Protein AF-A0A834HH70-F1 (afdb_monomer_lite)

Organism: Rhododendron simsii (NCBI:txid118357)

InterPro domains:
  IPR000971 Globin [PF00042] (11-53)
  IPR000971 Globin [PS01033] (1-91)
  IPR001032 Leghaemoglobin-like [PTHR22924] (1-54)
  IPR009050 Globin-like superfamily [SSF46458] (1-90)
  IPR012292 Globin/Protoglobin [G3DSA:1.10.490.10] (1-52)
  IPR012292 Globin/Protoglobin [G3DSA:1.10.490.10] (53-89)
  IPR019824 Leghaemoglobin, iron-binding site [PS00208] (40-51)

Sequence (98 aa):
MKQNIPEFSLRFFTLILEIAPAAKSMFSFLKDTDEIPQNNPKLKSHAVKVFKMALLKTVREAVGGKWNEEMKGAWGEAYDQLAMAIKAEMMKAHSSQF

Structure (mmCIF, N/CA/C/O backbone):
data_AF-A0A834HH70-F1
#
_entry.id   AF-A0A834HH70-F1
#
loop_
_atom_site.group_PDB
_atom_site.id
_atom_site.type_symbol
_atom_site.label_atom_id
_atom_site.label_alt_id
_atom_site.label_comp_id
_atom_site.label_asym_id
_atom_site.label_entity_id
_atom_site.label_seq_id
_atom_site.pdbx_PDB_ins_code
_atom_site.Cartn_x
_atom_site.Cartn_y
_atom_site.Cartn_z
_atom_site.occupancy
_atom_site.B_iso_or_equiv
_atom_site.auth_seq_id
_atom_site.auth_comp_id
_atom_site.auth_asym_id
_atom_site.auth_atom_id
_atom_site.pdbx_PDB_model_num
ATOM 1 N N . MET A 1 1 ? 19.656 -12.586 4.495 1.00 45.34 1 MET A N 1
ATOM 2 C CA . MET A 1 1 ? 19.135 -11.605 3.516 1.00 45.34 1 MET A CA 1
ATOM 3 C C . MET A 1 1 ? 18.447 -10.490 4.286 1.00 45.34 1 MET A C 1
ATOM 5 O O . MET A 1 1 ? 17.648 -10.796 5.159 1.00 45.34 1 MET A O 1
ATOM 9 N N . LYS A 1 2 ? 18.811 -9.229 4.032 1.00 52.53 2 LYS A N 1
ATOM 10 C CA . LYS A 1 2 ? 18.262 -8.037 4.699 1.00 52.53 2 LYS A CA 1
ATOM 11 C C . LYS A 1 2 ? 17.122 -7.482 3.840 1.00 52.53 2 LYS A C 1
ATOM 13 O O . LYS A 1 2 ? 17.371 -6.601 3.033 1.00 52.53 2 LYS A O 1
ATOM 18 N N . GLN A 1 3 ? 15.918 -8.035 3.944 1.00 55.56 3 GLN A N 1
ATOM 19 C CA . GLN A 1 3 ? 14.768 -7.550 3.168 1.00 55.56 3 GLN A CA 1
ATOM 20 C C . GLN A 1 3 ? 14.031 -6.449 3.948 1.00 55.56 3 GLN A C 1
ATOM 22 O O . GLN A 1 3 ? 13.827 -6.582 5.155 1.00 55.56 3 GLN A O 1
ATOM 27 N N . ASN A 1 4 ? 13.654 -5.353 3.277 1.00 69.75 4 ASN A N 1
ATOM 28 C CA . ASN A 1 4 ? 12.936 -4.208 3.863 1.00 69.75 4 ASN A CA 1
ATOM 29 C C . ASN A 1 4 ? 11.584 -3.953 3.188 1.00 69.75 4 ASN A C 1
ATOM 31 O O . ASN A 1 4 ? 11.264 -4.547 2.165 1.00 69.75 4 ASN A O 1
ATOM 35 N N . ILE A 1 5 ? 10.793 -3.024 3.734 1.00 66.62 5 ILE A N 1
ATOM 36 C CA . ILE A 1 5 ? 9.482 -2.647 3.187 1.00 66.62 5 ILE A CA 1
ATOM 37 C C . ILE A 1 5 ? 9.547 -2.247 1.711 1.00 66.62 5 ILE A C 1
ATOM 39 O O . ILE A 1 5 ? 8.715 -2.749 0.963 1.00 66.62 5 ILE A O 1
ATOM 43 N N . PRO A 1 6 ? 10.482 -1.397 1.246 1.00 68.88 6 PRO A N 1
ATOM 44 C CA . PRO A 1 6 ? 10.626 -1.111 -0.179 1.00 68.88 6 PRO A CA 1
ATOM 45 C C . PRO A 1 6 ? 10.785 -2.360 -1.054 1.00 68.88 6 PRO A C 1
ATOM 47 O O . PRO A 1 6 ? 10.129 -2.458 -2.086 1.00 68.88 6 PRO A O 1
ATOM 50 N N . GLU A 1 7 ? 11.608 -3.321 -0.638 1.00 71.06 7 GLU A N 1
ATOM 51 C CA . GLU A 1 7 ? 11.850 -4.563 -1.372 1.00 71.06 7 GLU A CA 1
ATOM 52 C C . GLU A 1 7 ? 10.655 -5.519 -1.290 1.00 71.06 7 GLU A C 1
ATOM 54 O O . GLU A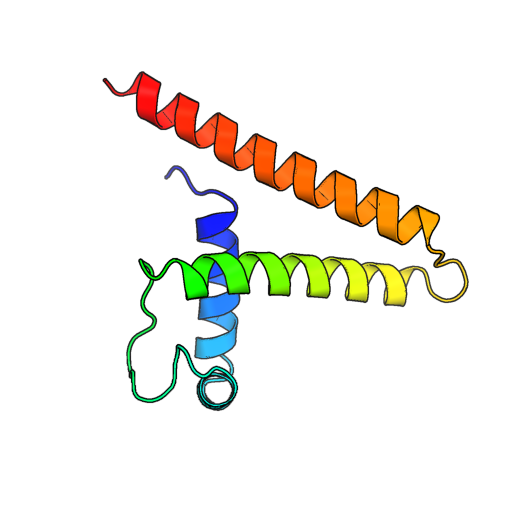 1 7 ? 10.243 -6.057 -2.312 1.00 71.06 7 GLU A O 1
ATOM 59 N N . PHE A 1 8 ? 10.016 -5.665 -0.125 1.00 76.94 8 PHE A N 1
ATOM 60 C CA . PHE A 1 8 ? 8.792 -6.460 0.025 1.00 76.94 8 PHE A CA 1
ATOM 61 C C . PHE A 1 8 ? 7.600 -5.854 -0.718 1.00 76.94 8 PHE A C 1
ATOM 63 O O . PHE A 1 8 ? 6.833 -6.587 -1.333 1.00 76.94 8 PHE A O 1
ATOM 70 N N . SER A 1 9 ? 7.462 -4.527 -0.720 1.00 72.94 9 SER A N 1
ATOM 71 C CA . SER A 1 9 ? 6.411 -3.820 -1.463 1.00 72.94 9 SER A CA 1
ATOM 72 C C . SER A 1 9 ? 6.624 -3.982 -2.963 1.00 72.94 9 SER A C 1
ATOM 74 O O . SER A 1 9 ? 5.678 -4.242 -3.702 1.00 72.94 9 SER A O 1
ATOM 76 N N . LEU A 1 10 ? 7.876 -3.872 -3.416 1.00 77.00 10 LEU A N 1
ATOM 77 C CA . LEU A 1 10 ? 8.253 -4.095 -4.805 1.00 77.00 10 LEU A CA 1
ATOM 78 C C . LEU A 1 10 ? 8.060 -5.558 -5.216 1.00 77.00 10 LEU A C 1
ATOM 80 O O . LEU A 1 10 ? 7.525 -5.803 -6.292 1.00 77.00 10 LEU A O 1
ATOM 84 N N . ARG A 1 11 ? 8.419 -6.520 -4.359 1.00 80.19 11 ARG A N 1
ATOM 85 C CA . ARG A 1 11 ? 8.185 -7.956 -4.568 1.00 80.19 11 ARG A CA 1
ATOM 86 C C . ARG A 1 11 ? 6.697 -8.267 -4.650 1.00 80.19 11 ARG A C 1
ATOM 88 O O . ARG A 1 11 ? 6.276 -8.926 -5.588 1.00 80.19 11 ARG A O 1
ATOM 95 N N . PHE A 1 12 ? 5.900 -7.768 -3.710 1.00 80.31 12 PHE A N 1
ATOM 96 C CA . PHE A 1 12 ? 4.450 -7.935 -3.707 1.00 80.31 12 PHE A CA 1
ATOM 97 C C . PHE A 1 12 ? 3.817 -7.357 -4.978 1.00 80.31 12 PHE A C 1
ATOM 99 O O . PHE A 1 12 ? 3.039 -8.031 -5.646 1.00 80.31 12 PHE A O 1
ATOM 106 N N . PHE A 1 13 ? 4.202 -6.139 -5.366 1.00 76.75 13 PHE A N 1
ATOM 107 C CA . PHE A 1 13 ? 3.715 -5.515 -6.594 1.00 76.75 13 PHE A CA 1
ATOM 108 C C . PHE A 1 13 ? 4.183 -6.256 -7.857 1.00 76.75 13 PHE A C 1
ATOM 110 O O . PHE A 1 13 ? 3.403 -6.442 -8.784 1.00 76.75 13 PHE A O 1
ATOM 117 N N . THR A 1 14 ? 5.428 -6.736 -7.878 1.00 80.12 14 THR A N 1
ATOM 118 C CA . THR A 1 14 ? 5.968 -7.568 -8.965 1.00 80.12 14 THR A CA 1
ATOM 119 C C . THR A 1 14 ? 5.179 -8.869 -9.099 1.00 80.12 14 THR A C 1
ATOM 121 O O . THR A 1 14 ? 4.736 -9.183 -10.197 1.00 80.12 14 THR A O 1
ATOM 124 N N . LEU A 1 15 ? 4.895 -9.557 -7.989 1.00 83.06 15 LEU A N 1
ATOM 125 C CA . LEU A 1 15 ? 4.062 -10.762 -7.971 1.00 83.06 15 LEU A CA 1
ATOM 126 C C . LEU A 1 15 ? 2.657 -10.494 -8.525 1.00 83.06 15 LEU A C 1
ATOM 128 O O . LEU A 1 15 ? 2.142 -11.305 -9.286 1.00 83.06 15 LEU A O 1
ATOM 132 N N . ILE A 1 16 ? 2.042 -9.347 -8.208 1.00 82.19 16 ILE A N 1
ATOM 133 C CA . ILE A 1 16 ? 0.749 -8.962 -8.802 1.00 82.19 16 ILE A CA 1
ATOM 134 C C . ILE A 1 16 ? 0.855 -8.855 -10.328 1.00 82.19 16 ILE A C 1
ATOM 136 O O . ILE A 1 16 ? -0.025 -9.341 -11.032 1.00 82.19 16 ILE A O 1
ATOM 140 N N . LEU A 1 17 ? 1.918 -8.235 -10.848 1.00 82.00 17 LEU A N 1
ATOM 141 C CA . LEU A 1 17 ? 2.126 -8.086 -12.292 1.00 82.00 17 LEU A CA 1
ATOM 142 C C . LEU A 1 17 ? 2.482 -9.407 -12.984 1.00 82.00 17 LEU A C 1
ATOM 144 O O . LEU A 1 17 ? 2.143 -9.581 -14.149 1.00 82.00 17 LEU A O 1
ATOM 148 N N . GLU A 1 18 ? 3.156 -10.325 -12.295 1.00 81.56 18 GLU A N 1
ATOM 149 C CA . GLU A 1 18 ? 3.425 -11.679 -12.791 1.00 81.56 18 GLU A CA 1
ATOM 150 C C . GLU A 1 18 ? 2.139 -12.515 -12.853 1.00 81.56 18 GLU A C 1
ATOM 152 O O . GLU A 1 18 ? 1.893 -13.191 -13.848 1.00 81.56 18 GLU A O 1
ATOM 157 N N . ILE A 1 19 ? 1.284 -12.423 -11.827 1.00 84.50 19 ILE A N 1
ATOM 158 C CA . ILE A 1 19 ? -0.012 -13.118 -11.765 1.00 84.50 19 ILE A CA 1
ATOM 159 C C . ILE A 1 19 ? -1.015 -12.520 -12.765 1.00 84.50 19 ILE A C 1
ATOM 161 O O . ILE A 1 19 ? -1.782 -13.253 -13.387 1.00 84.50 19 ILE A O 1
ATOM 165 N N . ALA A 1 20 ? -1.015 -11.195 -12.935 1.00 86.69 20 ALA A N 1
ATOM 166 C CA . ALA A 1 20 ? -1.924 -10.470 -13.821 1.00 86.69 20 ALA A CA 1
ATOM 167 C C . ALA A 1 20 ? -1.167 -9.499 -14.756 1.00 86.69 20 ALA A C 1
ATOM 169 O O . ALA A 1 20 ? -1.236 -8.278 -14.573 1.00 86.69 20 ALA A O 1
ATOM 170 N N . PRO A 1 21 ? -0.503 -10.002 -15.817 1.00 83.62 21 PRO A N 1
ATOM 171 C CA . PRO A 1 21 ? 0.318 -9.184 -16.719 1.00 83.62 21 PRO A CA 1
ATOM 172 C C . PRO A 1 21 ? -0.430 -8.032 -17.392 1.00 83.62 21 PRO A C 1
ATOM 174 O O . PRO A 1 21 ? 0.154 -6.979 -17.648 1.00 83.62 21 PRO A O 1
ATOM 177 N N . ALA A 1 22 ? -1.739 -8.185 -17.618 1.00 85.06 22 ALA A N 1
ATOM 178 C CA . ALA A 1 22 ? -2.593 -7.141 -18.183 1.00 85.06 22 ALA A CA 1
ATOM 179 C C . ALA A 1 22 ? -2.561 -5.834 -17.365 1.00 85.06 22 ALA A C 1
ATOM 181 O O . ALA A 1 22 ? -2.688 -4.747 -17.937 1.00 85.06 22 ALA A O 1
ATOM 182 N N . ALA A 1 23 ? -2.320 -5.915 -16.050 1.00 84.88 23 ALA A N 1
ATOM 183 C CA . ALA A 1 23 ? -2.216 -4.748 -15.180 1.00 84.88 23 ALA A CA 1
ATOM 184 C C . ALA A 1 23 ? -1.017 -3.846 -15.524 1.00 84.88 23 ALA A C 1
ATOM 186 O O . ALA A 1 23 ? -1.084 -2.649 -15.254 1.00 84.88 23 ALA A O 1
ATOM 187 N N . LYS A 1 24 ? 0.044 -4.355 -16.182 1.00 81.56 24 LYS A N 1
ATOM 188 C CA . LYS A 1 24 ? 1.186 -3.529 -16.634 1.00 81.56 24 LYS A CA 1
ATOM 189 C C . LYS A 1 24 ? 0.721 -2.339 -17.485 1.00 81.56 24 LYS A C 1
ATOM 191 O O . LYS A 1 24 ? 1.194 -1.222 -17.293 1.00 81.56 24 LYS A O 1
ATOM 196 N N . SER A 1 25 ? -0.274 -2.555 -18.351 1.00 81.94 25 SER A N 1
ATOM 197 C CA . SER A 1 25 ? -0.825 -1.530 -19.254 1.00 81.94 25 SER A CA 1
ATOM 198 C C . SER A 1 25 ? -1.501 -0.350 -18.535 1.00 81.94 25 SER A C 1
ATOM 200 O O . SER A 1 25 ? -1.606 0.745 -19.097 1.00 81.94 25 SER A O 1
ATOM 202 N N . MET A 1 26 ? -1.910 -0.544 -17.275 1.00 82.75 26 MET A N 1
ATOM 203 C CA . MET A 1 26 ? -2.546 0.483 -16.445 1.00 82.75 26 MET A CA 1
ATOM 204 C C . MET A 1 26 ? -1.546 1.526 -15.929 1.00 82.75 26 MET A C 1
ATOM 206 O O . MET A 1 26 ? -1.948 2.610 -15.505 1.00 82.75 26 MET A O 1
ATOM 210 N N . PHE A 1 27 ? -0.243 1.235 -15.980 1.00 81.75 27 PHE A N 1
ATOM 211 C CA . PHE A 1 27 ? 0.796 2.074 -15.394 1.00 81.75 27 PHE A CA 1
ATOM 212 C C . PHE A 1 27 ? 1.701 2.662 -16.474 1.00 81.75 27 PHE A C 1
ATOM 214 O O . PHE A 1 27 ? 2.452 1.952 -17.131 1.00 81.75 27 PHE A O 1
ATOM 221 N N . SER A 1 28 ? 1.692 3.988 -16.627 1.00 78.62 28 SER A N 1
ATOM 222 C CA . SER A 1 28 ? 2.502 4.682 -17.643 1.00 78.62 28 SER A CA 1
ATOM 223 C C . SER A 1 28 ? 4.010 4.464 -17.500 1.00 78.62 28 SER A C 1
ATOM 225 O O . SER A 1 28 ? 4.723 4.518 -18.490 1.00 78.62 28 SER A O 1
ATOM 227 N N . PHE A 1 29 ? 4.499 4.182 -16.290 1.00 77.62 29 PHE A N 1
ATOM 228 C CA . PHE A 1 29 ? 5.908 3.870 -16.026 1.00 77.62 29 PHE A CA 1
ATOM 229 C C . PHE A 1 29 ? 6.297 2.416 -16.351 1.00 77.62 29 PHE A C 1
ATOM 231 O O . PHE A 1 29 ? 7.463 2.066 -16.188 1.00 77.62 29 PHE A O 1
ATOM 238 N N . LEU A 1 30 ? 5.331 1.584 -16.757 1.00 77.00 30 LEU A N 1
ATOM 239 C CA . LEU A 1 30 ? 5.524 0.212 -17.238 1.00 77.00 30 LEU A CA 1
ATOM 240 C C . LEU A 1 30 ? 5.110 0.045 -18.705 1.00 77.00 30 LEU A C 1
ATOM 242 O O . LEU A 1 30 ? 5.219 -1.056 -19.240 1.00 77.00 30 LEU A O 1
ATOM 246 N N . LYS A 1 31 ? 4.608 1.106 -19.348 1.00 68.06 31 LYS A N 1
ATOM 247 C CA . LYS A 1 31 ? 4.323 1.066 -20.781 1.00 68.06 31 LYS A CA 1
ATOM 248 C C . LYS A 1 31 ? 5.649 0.871 -21.517 1.00 68.06 31 LYS A C 1
ATOM 250 O O . LYS A 1 31 ? 6.639 1.512 -21.175 1.00 68.06 31 LYS A O 1
ATOM 255 N N . ASP A 1 32 ? 5.645 -0.058 -22.467 1.00 71.31 32 ASP A N 1
ATOM 256 C CA . ASP A 1 32 ? 6.756 -0.334 -23.386 1.00 71.31 32 ASP A CA 1
ATOM 257 C C . ASP A 1 32 ? 8.003 -0.999 -22.765 1.00 71.31 32 ASP A C 1
ATOM 259 O O . ASP A 1 32 ? 9.081 -0.959 -23.352 1.00 71.31 32 ASP A O 1
ATOM 263 N N . THR A 1 33 ? 7.873 -1.646 -21.598 1.00 68.81 33 THR A N 1
ATOM 264 C CA . THR A 1 33 ? 8.944 -2.471 -21.007 1.00 68.81 33 THR A CA 1
ATOM 265 C C . THR A 1 33 ? 8.477 -3.896 -20.725 1.00 68.81 33 THR A C 1
ATOM 267 O O . THR A 1 33 ? 7.484 -4.122 -20.027 1.00 68.81 33 THR A O 1
ATOM 270 N N . ASP A 1 34 ? 9.233 -4.874 -21.224 1.00 71.19 34 ASP A N 1
ATOM 271 C CA . ASP A 1 34 ? 9.012 -6.289 -20.912 1.00 71.19 34 ASP A CA 1
ATOM 272 C C . ASP A 1 34 ? 9.477 -6.627 -19.484 1.00 71.19 34 ASP A C 1
ATOM 274 O O . ASP A 1 34 ? 8.887 -7.478 -18.805 1.00 71.19 34 ASP A O 1
ATOM 278 N N . GLU A 1 35 ? 10.461 -5.875 -18.978 1.00 75.31 35 GLU A N 1
ATOM 279 C CA . GLU A 1 35 ? 11.067 -6.043 -17.657 1.00 75.31 35 GLU A CA 1
ATOM 280 C C . GLU A 1 35 ? 10.489 -5.084 -16.605 1.00 75.31 35 GLU A C 1
ATOM 282 O O . GLU A 1 35 ? 10.046 -3.972 -16.904 1.00 75.31 35 GLU A O 1
ATOM 287 N N . ILE A 1 36 ? 10.515 -5.500 -15.333 1.00 73.44 36 ILE A N 1
ATOM 288 C CA . ILE A 1 36 ? 10.082 -4.674 -14.198 1.00 73.44 36 ILE A CA 1
ATOM 289 C C . ILE A 1 36 ? 11.308 -3.931 -13.649 1.00 73.44 36 ILE A C 1
ATOM 291 O O . ILE A 1 36 ? 12.176 -4.566 -13.045 1.00 73.44 36 ILE A O 1
ATOM 295 N N . PRO A 1 37 ? 11.401 -2.595 -13.796 1.00 76.00 37 PRO A N 1
ATOM 296 C CA . PRO A 1 37 ? 12.625 -1.864 -13.490 1.00 76.00 37 PRO A CA 1
ATOM 297 C C . PRO A 1 37 ? 12.793 -1.679 -11.975 1.00 76.00 37 PRO A C 1
ATOM 299 O O . PRO A 1 37 ? 12.432 -0.644 -11.414 1.00 76.00 37 PRO A O 1
ATOM 302 N N . GLN A 1 38 ? 13.374 -2.676 -11.299 1.00 71.19 38 GLN A N 1
ATOM 303 C CA . GLN A 1 38 ? 13.485 -2.745 -9.833 1.00 71.19 38 GLN A CA 1
ATOM 304 C C . GLN A 1 38 ? 14.199 -1.530 -9.208 1.00 71.19 38 GLN A C 1
ATOM 306 O O . GLN A 1 38 ? 13.941 -1.183 -8.057 1.00 71.19 38 GLN A O 1
ATOM 311 N N . ASN A 1 39 ? 15.062 -0.836 -9.957 1.00 74.25 39 ASN A N 1
ATOM 312 C CA . ASN A 1 39 ? 15.771 0.366 -9.500 1.00 74.25 39 ASN A CA 1
ATOM 313 C C . ASN A 1 39 ? 15.015 1.681 -9.747 1.00 74.25 39 ASN A C 1
ATOM 315 O O . ASN A 1 39 ? 15.492 2.742 -9.347 1.00 74.25 39 ASN A O 1
ATOM 319 N N . ASN A 1 40 ? 13.824 1.639 -10.347 1.00 76.19 40 ASN A N 1
ATOM 320 C CA . ASN A 1 40 ? 13.065 2.836 -10.681 1.00 76.19 40 ASN A CA 1
ATOM 321 C C . ASN A 1 40 ? 12.421 3.466 -9.422 1.00 76.19 40 ASN A C 1
ATOM 323 O O 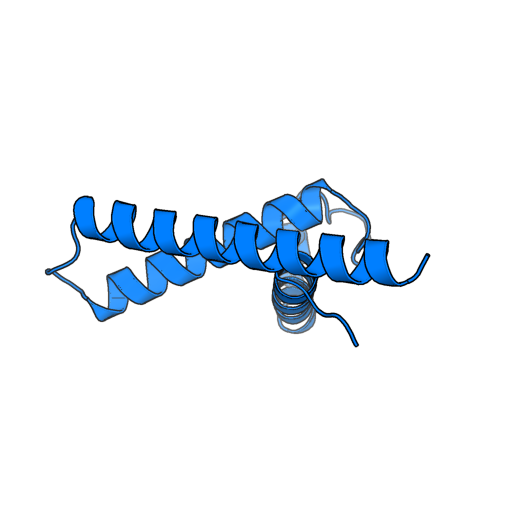. ASN A 1 40 ? 11.570 2.842 -8.779 1.00 76.19 40 ASN A O 1
ATOM 327 N N . PRO A 1 41 ? 12.761 4.721 -9.065 1.00 76.00 41 PRO A N 1
ATOM 328 C CA . PRO A 1 41 ? 12.218 5.374 -7.874 1.00 76.00 41 PRO A CA 1
ATOM 329 C C . PRO A 1 41 ? 10.705 5.625 -7.960 1.00 76.00 41 PRO A C 1
ATOM 331 O O . PRO A 1 41 ? 10.024 5.588 -6.932 1.00 76.00 41 PRO A O 1
ATOM 334 N N . LYS A 1 42 ? 10.149 5.822 -9.166 1.00 75.00 42 LYS A N 1
ATOM 335 C CA . LYS A 1 42 ? 8.697 5.964 -9.369 1.00 75.00 42 LYS A CA 1
ATOM 336 C C . LYS A 1 42 ? 7.978 4.652 -9.073 1.00 75.00 42 LYS A C 1
ATOM 338 O O . LYS A 1 42 ? 6.970 4.676 -8.374 1.00 75.00 42 LYS A O 1
ATOM 343 N N . LEU A 1 43 ? 8.531 3.524 -9.529 1.00 76.12 43 LEU A N 1
ATOM 344 C CA . LEU A 1 43 ? 8.000 2.189 -9.237 1.00 76.12 43 LEU A CA 1
ATOM 345 C C . LEU A 1 43 ? 8.007 1.916 -7.727 1.00 76.12 43 LEU A C 1
ATOM 347 O O . LEU A 1 43 ? 6.976 1.551 -7.168 1.00 76.12 43 LEU A O 1
ATOM 351 N N . LYS A 1 44 ? 9.134 2.173 -7.049 1.00 75.50 44 LYS A N 1
ATOM 352 C CA . LYS A 1 44 ? 9.252 1.999 -5.590 1.00 75.50 44 LYS A CA 1
ATOM 353 C C . LYS A 1 44 ? 8.248 2.867 -4.824 1.00 75.50 44 LYS A C 1
ATOM 355 O O . LYS A 1 44 ? 7.556 2.369 -3.942 1.00 75.50 44 LYS A O 1
ATOM 360 N N . SER A 1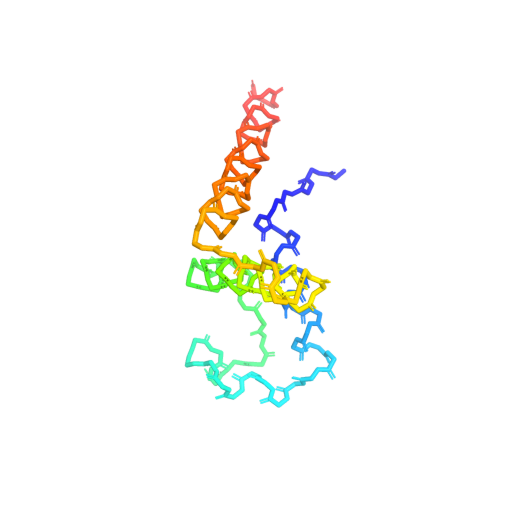 45 ? 8.128 4.150 -5.177 1.00 78.81 45 SER A N 1
ATOM 361 C CA . SER A 1 45 ? 7.155 5.057 -4.547 1.00 78.81 45 SER A CA 1
ATOM 362 C C . SER A 1 45 ? 5.713 4.604 -4.784 1.00 78.81 45 SER A C 1
ATOM 364 O O . SER A 1 45 ? 4.892 4.639 -3.867 1.00 78.81 45 SER A O 1
ATOM 366 N N . HIS A 1 46 ? 5.403 4.148 -6.000 1.00 80.62 46 HIS A N 1
ATOM 367 C CA . HIS A 1 46 ? 4.077 3.656 -6.344 1.00 80.62 46 HIS A CA 1
ATOM 368 C C . HIS A 1 46 ? 3.722 2.384 -5.566 1.00 80.62 46 HIS A C 1
ATOM 370 O O . HIS A 1 46 ? 2.644 2.320 -4.981 1.00 80.62 46 HIS A O 1
ATOM 376 N N . ALA A 1 47 ? 4.643 1.421 -5.474 1.00 79.00 47 ALA A N 1
ATOM 377 C CA . ALA A 1 47 ? 4.439 0.176 -4.735 1.00 79.00 47 ALA A CA 1
ATOM 378 C C . ALA A 1 47 ? 4.111 0.428 -3.253 1.00 79.00 47 ALA A C 1
ATOM 380 O O . ALA A 1 47 ? 3.154 -0.140 -2.729 1.00 79.00 47 ALA A O 1
ATOM 381 N N . VAL A 1 48 ? 4.832 1.346 -2.595 1.00 80.50 48 VAL A N 1
ATOM 382 C CA . VAL A 1 48 ? 4.562 1.726 -1.194 1.00 80.50 48 VAL A CA 1
ATOM 383 C C . VAL A 1 48 ? 3.165 2.338 -1.035 1.00 80.50 48 VAL A C 1
ATOM 385 O O . VAL A 1 48 ? 2.465 2.030 -0.070 1.00 80.50 48 VAL A O 1
ATOM 388 N N . LYS A 1 49 ? 2.734 3.184 -1.983 1.00 84.69 49 LYS A N 1
ATOM 389 C CA . LYS A 1 49 ? 1.392 3.794 -1.966 1.00 84.69 49 LYS A CA 1
ATOM 390 C C . LYS A 1 49 ? 0.294 2.753 -2.161 1.00 84.69 49 LYS A C 1
ATOM 392 O O . LYS A 1 49 ? -0.659 2.740 -1.387 1.00 84.69 49 LYS A O 1
ATOM 397 N N . VAL A 1 50 ? 0.437 1.878 -3.157 1.00 84.25 50 VAL A N 1
ATOM 398 C CA . VAL A 1 50 ? -0.531 0.805 -3.438 1.00 84.25 50 VAL A CA 1
ATOM 399 C C . VAL A 1 50 ? -0.673 -0.114 -2.232 1.00 84.25 50 VAL A C 1
ATOM 401 O O . VAL A 1 50 ? -1.794 -0.436 -1.849 1.00 84.25 50 VAL A O 1
ATOM 404 N N . PHE A 1 51 ? 0.435 -0.477 -1.586 1.00 83.88 51 PHE A N 1
ATOM 405 C CA . PHE A 1 51 ? 0.406 -1.337 -0.408 1.00 83.88 51 PHE A CA 1
ATOM 406 C C . PHE A 1 51 ? -0.324 -0.679 0.775 1.00 83.88 51 PHE A C 1
ATOM 408 O O . PHE A 1 51 ? -1.226 -1.290 1.350 1.00 83.88 51 PHE A O 1
ATOM 415 N N . LYS A 1 52 ? -0.039 0.600 1.072 1.00 87.31 52 LYS A N 1
ATOM 416 C CA . LYS A 1 52 ? -0.778 1.368 2.094 1.00 87.31 52 LYS A CA 1
ATOM 417 C C . LYS A 1 52 ? -2.272 1.456 1.773 1.00 87.31 52 LYS A C 1
ATOM 419 O O . LYS A 1 52 ? -3.109 1.262 2.651 1.00 87.31 52 LYS A O 1
ATOM 424 N N . MET A 1 53 ? -2.618 1.740 0.517 1.00 89.12 53 MET A N 1
ATOM 425 C CA . MET A 1 53 ? -4.013 1.835 0.078 1.00 89.12 53 MET A CA 1
ATOM 426 C C . MET A 1 53 ? -4.748 0.499 0.207 1.00 89.12 53 MET A C 1
ATOM 428 O O . MET A 1 53 ? -5.878 0.481 0.691 1.00 89.12 53 MET A O 1
ATOM 432 N N . ALA A 1 54 ? -4.114 -0.605 -0.193 1.00 87.88 54 ALA A N 1
ATOM 433 C CA . ALA A 1 54 ? -4.677 -1.943 -0.067 1.00 87.88 54 ALA A CA 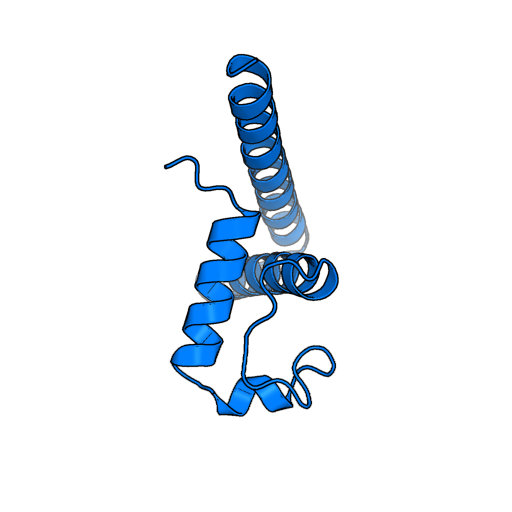1
ATOM 434 C C . ALA A 1 54 ? -4.918 -2.306 1.404 1.00 87.88 54 ALA A C 1
ATOM 436 O O . ALA A 1 54 ? -6.019 -2.724 1.745 1.00 87.88 54 ALA A O 1
ATOM 437 N N . LEU A 1 55 ? -3.940 -2.051 2.283 1.00 89.31 55 LEU A N 1
ATOM 438 C CA . LEU A 1 55 ? -4.079 -2.257 3.726 1.00 89.31 55 LEU A CA 1
ATOM 439 C C . LEU A 1 55 ? -5.284 -1.494 4.294 1.00 89.31 55 LEU A C 1
ATOM 441 O O . LEU A 1 55 ? -6.160 -2.096 4.910 1.00 89.31 55 LEU A O 1
ATOM 445 N N . LEU A 1 56 ? -5.353 -0.179 4.058 1.00 92.25 56 LEU A N 1
ATOM 446 C CA . LEU A 1 56 ? -6.439 0.657 4.580 1.00 92.25 56 LEU A CA 1
ATOM 447 C C . LEU A 1 56 ? -7.806 0.236 4.030 1.00 92.25 56 LEU A C 1
ATOM 449 O O . LEU A 1 56 ? -8.792 0.250 4.765 1.00 92.25 56 LEU A O 1
ATOM 453 N N . LYS A 1 57 ? -7.872 -0.160 2.753 1.00 93.12 57 LYS A N 1
ATOM 454 C CA . LYS A 1 57 ? -9.103 -0.665 2.141 1.00 93.12 57 LYS A CA 1
ATOM 455 C C . LYS A 1 57 ? -9.560 -1.966 2.808 1.00 93.12 57 LYS A C 1
ATOM 457 O O . LYS A 1 57 ? -10.715 -2.043 3.211 1.00 93.12 57 LYS A O 1
ATOM 462 N N . THR A 1 58 ? -8.663 -2.935 2.987 1.00 93.00 58 THR A N 1
ATOM 463 C CA . THR A 1 58 ? -8.976 -4.218 3.637 1.00 93.00 58 THR A CA 1
ATOM 464 C C . THR A 1 58 ? -9.445 -4.021 5.076 1.00 93.00 58 THR A C 1
ATOM 466 O O . THR A 1 58 ? -10.446 -4.605 5.485 1.00 93.00 58 THR A O 1
ATOM 469 N N . VAL A 1 59 ? -8.769 -3.162 5.848 1.00 91.50 59 VAL A N 1
ATOM 470 C CA . VAL A 1 59 ? -9.184 -2.855 7.226 1.00 91.50 59 VAL A CA 1
ATOM 471 C C . VAL A 1 59 ? -10.561 -2.191 7.239 1.00 91.50 59 VAL A C 1
ATOM 473 O O . VAL A 1 59 ? -11.418 -2.591 8.023 1.00 91.50 59 VAL A O 1
ATOM 476 N N . ARG A 1 60 ? -10.813 -1.224 6.348 1.00 93.25 60 ARG A N 1
ATOM 477 C CA . ARG A 1 60 ? -12.132 -0.589 6.218 1.00 93.25 60 ARG A CA 1
ATOM 478 C C . ARG A 1 60 ? -13.230 -1.610 5.924 1.00 93.25 60 ARG A C 1
ATOM 480 O O . ARG A 1 60 ? -14.290 -1.540 6.536 1.00 93.25 60 ARG A O 1
ATOM 487 N N . GLU A 1 61 ? -12.994 -2.535 4.999 1.00 94.19 61 GLU A N 1
ATOM 488 C CA . GLU A 1 61 ? -13.957 -3.585 4.648 1.00 94.19 61 GLU A CA 1
ATOM 489 C C . GLU A 1 61 ? -14.222 -4.530 5.829 1.00 94.19 61 GLU A C 1
ATOM 491 O O . GLU A 1 61 ? -15.377 -4.850 6.101 1.00 94.19 61 GLU A O 1
ATOM 496 N N . ALA A 1 62 ? -13.185 -4.905 6.584 1.00 93.81 62 ALA A N 1
ATOM 497 C CA . ALA A 1 62 ? -13.313 -5.763 7.762 1.00 93.81 62 ALA A CA 1
ATOM 498 C C . ALA A 1 62 ? -14.039 -5.082 8.939 1.00 93.81 62 ALA A C 1
ATOM 500 O O . ALA A 1 62 ? -14.815 -5.716 9.652 1.00 93.81 62 ALA A O 1
ATOM 501 N N . VAL A 1 63 ? -13.785 -3.789 9.155 1.00 91.62 63 VAL A N 1
ATOM 502 C CA . VAL A 1 63 ? -14.380 -2.994 10.245 1.00 91.62 63 VAL A CA 1
ATOM 503 C C . VAL A 1 63 ? -15.804 -2.527 9.895 1.00 91.62 63 VAL A C 1
ATOM 505 O O . VAL A 1 63 ? -16.624 -2.278 10.786 1.00 91.62 63 VAL A O 1
ATOM 508 N N . GLY A 1 64 ? -16.125 -2.437 8.601 1.00 94.19 64 GLY A N 1
ATOM 509 C CA . GLY A 1 64 ? -17.452 -2.104 8.095 1.00 94.19 64 GLY A CA 1
ATOM 510 C C . GLY A 1 64 ? -17.932 -0.730 8.568 1.00 94.19 64 GLY A C 1
ATOM 511 O O . GLY A 1 64 ? -17.205 0.261 8.509 1.00 94.19 64 GLY A O 1
ATOM 512 N N . GLY A 1 65 ? -19.169 -0.665 9.068 1.00 93.62 65 GLY A N 1
ATOM 513 C CA . GLY A 1 65 ? -19.807 0.587 9.501 1.00 93.62 65 GLY A CA 1
ATOM 514 C C . GLY A 1 65 ? -19.149 1.282 10.701 1.00 93.62 65 GLY A C 1
ATOM 515 O O . GLY A 1 65 ? -19.502 2.416 11.001 1.00 93.62 65 GLY A O 1
ATOM 516 N N . LYS A 1 66 ? -18.196 0.632 11.382 1.00 94.06 66 LYS A N 1
ATOM 517 C CA . LYS A 1 66 ? -17.430 1.240 12.484 1.00 94.06 66 LYS A CA 1
ATOM 518 C C . LYS A 1 66 ? -16.234 2.065 11.997 1.00 94.06 66 LYS A C 1
ATOM 520 O O . LYS A 1 66 ? -15.579 2.710 12.808 1.00 94.06 66 LYS A O 1
ATOM 525 N N . TRP A 1 67 ? -15.928 2.026 10.699 1.00 95.12 67 TRP A N 1
ATOM 526 C CA . TRP A 1 67 ? -14.815 2.769 10.122 1.00 95.12 67 TRP A CA 1
ATOM 527 C C . TRP A 1 67 ? -15.061 4.279 10.196 1.00 95.12 67 TRP A C 1
ATOM 529 O O . TRP A 1 67 ? -16.105 4.762 9.760 1.00 95.12 67 TRP A O 1
ATOM 539 N N . ASN A 1 68 ? -14.083 5.033 10.698 1.00 94.62 68 ASN A N 1
ATOM 540 C CA . ASN A 1 68 ? -14.141 6.492 10.788 1.00 94.62 68 ASN A CA 1
ATOM 541 C C . ASN A 1 68 ? -12.792 7.137 10.396 1.00 94.62 68 ASN A C 1
ATOM 543 O O . ASN A 1 68 ? -11.795 6.447 10.157 1.00 94.62 68 ASN A O 1
ATOM 547 N N . GLU A 1 69 ? -12.760 8.470 10.292 1.00 93.31 69 GLU A N 1
ATOM 548 C CA . GLU A 1 69 ? -11.543 9.199 9.892 1.00 93.31 69 GLU A CA 1
ATOM 549 C C . GLU A 1 69 ? -10.420 9.104 10.938 1.00 93.31 69 GLU A C 1
ATOM 551 O O . GLU A 1 69 ? -9.248 9.114 10.565 1.00 93.31 69 GLU A O 1
ATOM 556 N N . GLU A 1 70 ? -10.753 8.932 12.220 1.00 95.06 70 GLU A N 1
ATOM 557 C CA . GLU A 1 70 ? -9.767 8.702 13.282 1.00 95.06 70 GLU A CA 1
ATOM 558 C C . GLU A 1 70 ? -9.033 7.370 13.073 1.00 95.06 70 GLU A C 1
ATOM 560 O O . GLU A 1 70 ? -7.806 7.337 13.038 1.00 95.06 70 GLU A O 1
ATOM 565 N N . MET A 1 71 ? -9.766 6.279 12.827 1.00 92.94 71 MET A N 1
ATOM 566 C CA . MET A 1 71 ? -9.196 4.968 12.508 1.00 92.94 71 MET A CA 1
ATOM 567 C C . MET A 1 71 ? -8.336 5.035 11.248 1.00 92.94 71 MET A C 1
ATOM 569 O O . MET A 1 71 ? -7.228 4.505 11.227 1.00 92.94 71 MET A O 1
ATOM 573 N N . LYS A 1 72 ? -8.805 5.716 10.199 1.00 91.88 72 LYS A N 1
ATOM 574 C CA . LYS A 1 72 ? -8.017 5.933 8.979 1.00 91.88 72 LYS A CA 1
ATOM 575 C C . LYS A 1 72 ? -6.698 6.649 9.267 1.00 91.88 72 LYS A C 1
ATOM 577 O O . LYS A 1 72 ? -5.671 6.238 8.725 1.00 91.88 72 LYS A O 1
ATOM 582 N N . GLY A 1 73 ? -6.732 7.687 10.104 1.00 93.00 73 GLY A N 1
ATOM 583 C CA . GLY A 1 73 ? -5.548 8.403 10.571 1.00 93.00 73 GLY A CA 1
ATOM 584 C C . GLY A 1 73 ? -4.596 7.480 11.328 1.00 93.00 73 GLY A C 1
ATOM 585 O O . GLY A 1 73 ? -3.450 7.327 10.915 1.00 93.00 73 GLY A O 1
ATOM 586 N N . ALA A 1 74 ? -5.097 6.783 12.351 1.00 94.62 74 ALA A N 1
ATOM 587 C CA . ALA A 1 74 ? -4.310 5.894 13.203 1.00 94.62 74 ALA A CA 1
ATOM 588 C C . ALA A 1 74 ? -3.642 4.752 12.418 1.00 94.62 74 ALA A C 1
ATOM 590 O O . ALA A 1 74 ? -2.435 4.542 12.526 1.00 94.62 74 ALA A O 1
ATOM 591 N N . TRP A 1 75 ? -4.394 4.039 11.572 1.00 92.75 75 TRP A N 1
ATOM 592 C CA . TRP A 1 75 ? -3.840 2.979 10.721 1.00 92.75 75 TRP A CA 1
ATOM 593 C C . TRP A 1 75 ? -2.855 3.528 9.685 1.00 92.75 75 TRP A C 1
ATOM 595 O O . TRP A 1 75 ? -1.845 2.890 9.380 1.00 92.75 75 TRP A O 1
ATOM 605 N N . GLY A 1 76 ? -3.138 4.715 9.141 1.00 92.56 76 GLY A N 1
ATOM 606 C CA . GLY A 1 76 ? -2.261 5.391 8.195 1.00 92.56 76 GLY A CA 1
ATOM 607 C C . GLY A 1 76 ? -0.923 5.790 8.816 1.00 92.56 76 GLY A C 1
ATOM 608 O O . GLY A 1 76 ? 0.113 5.586 8.183 1.00 92.56 76 GLY A O 1
ATOM 609 N N . GLU A 1 77 ? -0.945 6.324 10.034 1.00 93.25 77 GLU A N 1
ATOM 610 C CA . GLU A 1 77 ? 0.245 6.731 10.777 1.00 93.25 77 GLU A CA 1
ATOM 611 C C . GLU A 1 77 ? 1.049 5.522 11.263 1.00 93.25 77 GLU A C 1
ATOM 613 O O . GLU A 1 77 ? 2.261 5.477 11.061 1.00 93.25 77 GLU A O 1
ATOM 618 N N . ALA A 1 78 ? 0.387 4.495 11.808 1.00 91.19 78 ALA A N 1
ATOM 619 C CA . ALA A 1 78 ? 1.046 3.256 12.222 1.00 91.19 78 ALA A CA 1
ATOM 620 C C . ALA A 1 78 ? 1.814 2.603 11.058 1.00 91.19 78 ALA A C 1
ATOM 622 O O . ALA A 1 78 ? 2.944 2.142 11.229 1.00 91.19 78 ALA A O 1
ATOM 623 N N . TYR A 1 79 ? 1.235 2.617 9.852 1.00 89.44 79 TYR A N 1
ATOM 624 C CA . TYR A 1 79 ? 1.925 2.164 8.648 1.00 89.44 79 TYR A CA 1
ATOM 625 C C . TYR A 1 79 ? 3.165 3.010 8.323 1.00 89.44 79 TYR A C 1
ATOM 627 O O . TYR A 1 79 ? 4.221 2.452 8.020 1.00 89.44 79 TYR A O 1
ATOM 635 N N . ASP A 1 80 ? 3.059 4.341 8.382 1.00 88.75 80 ASP A N 1
ATOM 636 C CA . ASP A 1 80 ? 4.184 5.232 8.075 1.00 88.75 80 ASP A CA 1
ATOM 637 C C . ASP A 1 80 ? 5.329 5.051 9.079 1.00 88.75 80 ASP A C 1
ATOM 639 O O . ASP A 1 80 ? 6.490 4.941 8.677 1.00 88.75 80 ASP A O 1
ATOM 643 N N . GLN A 1 81 ? 5.008 4.928 10.369 1.00 88.88 81 GLN A N 1
ATOM 644 C CA . GLN A 1 81 ? 5.989 4.652 11.418 1.00 88.88 81 GLN A CA 1
ATOM 645 C C . GLN A 1 81 ? 6.681 3.298 11.200 1.00 88.88 81 GLN A C 1
ATOM 647 O O . GLN A 1 81 ? 7.909 3.219 11.272 1.00 88.88 81 GLN A O 1
ATOM 652 N N . LEU A 1 82 ? 5.932 2.246 10.851 1.00 85.00 82 LEU A N 1
ATOM 653 C CA . LEU A 1 82 ? 6.501 0.936 10.520 1.00 85.00 82 LEU A CA 1
ATOM 654 C C . LEU A 1 82 ? 7.425 1.007 9.289 1.00 85.00 82 LEU A C 1
ATOM 656 O O . LEU A 1 82 ? 8.530 0.456 9.304 1.00 85.00 82 LEU A O 1
ATOM 660 N N . ALA A 1 83 ? 7.011 1.724 8.240 1.00 81.19 83 ALA A N 1
ATOM 661 C CA . ALA A 1 83 ? 7.819 1.963 7.045 1.00 81.19 83 ALA A CA 1
ATOM 662 C C . ALA A 1 83 ? 9.129 2.695 7.366 1.00 81.19 83 ALA A C 1
ATOM 664 O O . ALA A 1 83 ? 10.194 2.321 6.860 1.00 81.19 83 ALA A O 1
ATOM 665 N N . MET A 1 84 ? 9.069 3.704 8.238 1.00 83.81 84 MET A N 1
ATOM 666 C CA . MET A 1 84 ? 10.241 4.431 8.718 1.00 83.81 84 MET A CA 1
ATOM 667 C C . MET A 1 84 ? 11.168 3.547 9.555 1.00 83.81 84 MET A C 1
ATOM 669 O O . MET A 1 84 ? 12.373 3.542 9.303 1.00 83.81 84 MET A O 1
ATOM 673 N N . ALA A 1 85 ? 10.629 2.774 10.500 1.00 79.50 85 ALA A N 1
ATOM 674 C CA . ALA A 1 85 ? 11.410 1.894 11.367 1.00 79.50 85 ALA A CA 1
ATOM 675 C C . ALA A 1 85 ? 12.181 0.843 10.556 1.00 79.50 85 ALA A C 1
ATOM 677 O O . ALA A 1 85 ? 13.387 0.676 10.730 1.00 79.50 85 ALA A O 1
ATOM 678 N N . ILE A 1 86 ? 11.519 0.202 9.590 1.00 74.19 86 ILE A N 1
ATOM 679 C CA . ILE A 1 86 ? 12.160 -0.795 8.727 1.00 74.19 86 ILE A CA 1
ATOM 680 C C . ILE A 1 86 ? 13.239 -0.164 7.837 1.00 74.19 86 ILE A C 1
ATOM 682 O O . ILE A 1 86 ? 14.294 -0.766 7.632 1.00 74.19 86 ILE A O 1
ATOM 686 N N . LYS A 1 87 ? 13.027 1.062 7.339 1.00 77.00 87 LYS A N 1
ATOM 687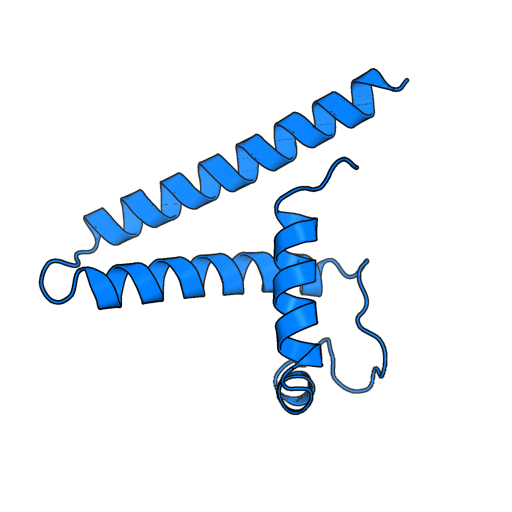 C CA . LYS A 1 87 ? 14.071 1.809 6.621 1.00 77.00 87 LYS A CA 1
ATOM 688 C C . LYS A 1 87 ? 15.267 2.118 7.531 1.00 77.00 87 LYS A C 1
ATOM 690 O O . LYS A 1 87 ? 16.405 1.945 7.101 1.00 77.00 87 LYS A O 1
ATOM 695 N N . ALA A 1 88 ? 15.021 2.560 8.763 1.00 76.19 88 ALA A N 1
ATOM 696 C CA . ALA A 1 88 ? 16.065 2.922 9.717 1.00 76.19 88 ALA A CA 1
ATOM 697 C C . ALA A 1 88 ? 16.935 1.717 10.110 1.00 76.19 88 ALA A C 1
ATOM 699 O O . ALA A 1 88 ? 18.160 1.804 10.032 1.00 76.19 88 ALA A O 1
ATOM 700 N N . GLU A 1 89 ? 16.322 0.580 10.453 1.00 74.56 89 GLU A N 1
ATOM 701 C CA . GLU A 1 89 ? 17.045 -0.662 10.780 1.00 74.56 89 GLU A CA 1
ATOM 702 C C . GLU A 1 89 ? 17.924 -1.143 9.625 1.00 74.56 89 GLU A C 1
ATOM 704 O O . GLU A 1 89 ? 19.050 -1.603 9.808 1.00 74.56 89 GLU A O 1
ATOM 709 N N . MET A 1 90 ? 17.456 -0.949 8.399 1.00 69.50 90 MET A N 1
ATOM 710 C CA . MET A 1 90 ? 18.244 -1.240 7.218 1.00 69.50 90 MET A CA 1
ATOM 711 C C . MET A 1 90 ? 19.481 -0.361 7.056 1.00 69.50 90 MET A C 1
ATOM 713 O O . MET A 1 90 ? 20.552 -0.867 6.719 1.00 69.50 90 MET A O 1
ATOM 717 N N . MET A 1 91 ? 19.332 0.950 7.269 1.00 75.25 91 MET A N 1
ATOM 718 C CA . MET A 1 91 ? 20.451 1.887 7.180 1.00 75.25 91 MET A CA 1
ATOM 719 C C . MET A 1 91 ? 21.496 1.560 8.245 1.00 75.25 91 MET A C 1
ATOM 721 O O . MET A 1 91 ? 22.674 1.489 7.908 1.00 75.25 91 MET A O 1
ATOM 725 N N . LYS A 1 92 ? 21.063 1.237 9.474 1.00 73.94 92 LYS A N 1
ATOM 726 C CA . LYS A 1 92 ? 21.949 0.732 10.536 1.00 73.94 92 LYS A CA 1
ATOM 727 C C . LYS A 1 92 ? 22.700 -0.521 10.090 1.00 73.94 92 LYS A C 1
ATOM 729 O O . LYS A 1 92 ? 23.921 -0.576 10.170 1.00 73.94 92 LYS A O 1
ATOM 734 N N . ALA A 1 93 ? 21.989 -1.511 9.550 1.00 64.81 93 ALA A N 1
ATOM 735 C CA . ALA A 1 93 ? 22.601 -2.754 9.100 1.00 64.81 93 ALA A CA 1
ATOM 736 C C . ALA A 1 93 ? 23.597 -2.553 7.942 1.00 64.81 93 ALA A C 1
ATOM 738 O O . ALA A 1 93 ? 24.491 -3.382 7.779 1.00 64.81 93 ALA A O 1
ATOM 739 N N . HIS A 1 94 ? 23.434 -1.518 7.113 1.00 64.38 94 HIS A N 1
ATOM 740 C CA . HIS A 1 94 ? 24.376 -1.170 6.045 1.00 64.38 94 HIS A CA 1
ATOM 741 C C . HIS A 1 94 ? 25.609 -0.439 6.593 1.00 64.38 94 HIS A C 1
ATOM 743 O O . HIS A 1 94 ? 26.726 -0.767 6.207 1.00 64.38 94 HIS A O 1
ATOM 749 N N . SER A 1 95 ? 25.421 0.485 7.540 1.00 66.06 95 SER A N 1
ATOM 750 C CA . SER A 1 95 ? 26.522 1.204 8.190 1.00 66.06 95 SER A CA 1
ATOM 751 C C . SER A 1 95 ? 27.369 0.324 9.111 1.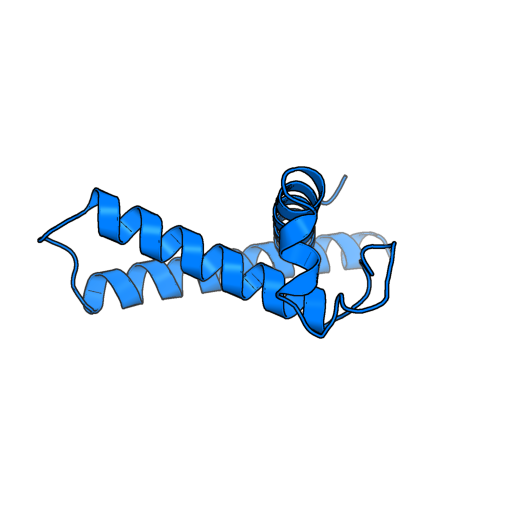00 66.06 95 SER A C 1
ATOM 753 O O . SER A 1 95 ? 28.534 0.617 9.299 1.00 66.06 95 SER A O 1
ATOM 755 N N . SER A 1 96 ? 26.822 -0.763 9.665 1.00 60.44 96 SER A N 1
ATOM 756 C CA . SER A 1 96 ? 27.572 -1.710 10.511 1.00 60.44 96 SER A CA 1
ATOM 757 C C . SER A 1 96 ? 28.410 -2.735 9.726 1.00 60.44 96 SER A C 1
ATOM 759 O O . SER A 1 96 ? 28.977 -3.640 10.331 1.00 60.44 96 SER A O 1
ATOM 761 N N . GLN A 1 97 ? 28.431 -2.659 8.389 1.00 52.97 97 GLN A N 1
ATOM 762 C CA . GLN A 1 97 ? 29.244 -3.519 7.513 1.00 52.97 97 GLN A CA 1
ATOM 763 C C . GLN A 1 97 ? 30.487 -2.815 6.945 1.00 52.97 97 GLN A C 1
ATOM 765 O O . GLN A 1 97 ? 31.210 -3.435 6.166 1.00 52.97 97 GLN A O 1
ATOM 770 N N . PHE A 1 98 ? 30.726 -1.563 7.344 1.00 46.12 98 PHE A N 1
ATOM 771 C CA . PHE A 1 98 ? 31.913 -0.772 7.024 1.00 46.12 98 PHE A CA 1
ATOM 772 C C . PHE A 1 98 ? 32.558 -0.258 8.309 1.00 46.12 98 PHE A C 1
ATOM 774 O O . PHE A 1 98 ? 31.797 0.062 9.251 1.00 46.12 98 PHE A O 1
#

Foldseek 3Di:
DLDFPLNVLLVVVVVVCVVPVVCLVVDPVSPPDPDDPSPDPVSSVVSLVVVLVVVLVVVCVVCDPVDDVVVVVVSSVVSVVRNVVRVVVVVVVVVVVD

pLDDT: mean 80.2, std 11.01, range [45.34, 95.12]

Secondary structure (DSSP, 8-state):
----HHHHHHHHHHHHHHH-GGGGGG-TTTTT-SS--TT-HHHHHHHHHHHHHHHHHHHHHHHGGG--HHHHHHHHHHHHHHHHHHHHHHHHHHHTT-

Radius of gyration: 15.92 Å; chains: 1; bounding box: 52×22×37 Å